Protein AF-B3VZ86-F1 (afdb_monomer)

Organism: Populus tremula (NCBI:txid113636)

Foldseek 3Di:
DDPPDDPCLLVVLVVVLVVLVVVLVVCVVVVVQDDPDSVVSVVSVVLNVVSVVCNVVVPPSNLNSLVVLLCVLCVLVVVVVVCVVVVNPPPVDPVVVVSVVVSVVSNCCSNVVSVVVSVVVCVVCVVVD

Structure (mmCIF, N/CA/C/O backbone):
data_AF-B3VZ86-F1
#
_entry.id   AF-B3VZ86-F1
#
loop_
_atom_site.group_PDB
_atom_site.id
_atom_site.type_symbol
_atom_site.label_atom_id
_atom_site.label_alt_id
_atom_site.label_comp_id
_atom_site.label_asym_id
_atom_site.label_entity_id
_atom_site.label_seq_id
_atom_site.pdbx_PDB_ins_code
_atom_site.Cartn_x
_atom_site.Cartn_y
_atom_site.Cartn_z
_atom_site.occupancy
_atom_site.B_iso_or_equiv
_atom_site.auth_seq_id
_atom_site.auth_comp_id
_atom_site.auth_asym_id
_atom_site.auth_atom_id
_atom_site.pdbx_PDB_model_num
ATOM 1 N N . LEU A 1 1 ? -3.333 -7.242 23.816 1.00 43.97 1 LEU A N 1
ATOM 2 C CA . LEU A 1 1 ? -3.860 -7.846 22.572 1.00 43.97 1 LEU A CA 1
ATOM 3 C C . LEU A 1 1 ? -5.220 -7.221 22.321 1.00 43.97 1 LEU A C 1
ATOM 5 O O . LEU A 1 1 ? -6.096 -7.339 23.166 1.00 43.97 1 LEU A O 1
ATOM 9 N N . VAL A 1 2 ? -5.325 -6.422 21.263 1.00 44.88 2 VAL A N 1
ATOM 10 C CA . VAL A 1 2 ? -6.477 -5.562 20.965 1.00 44.88 2 VAL A CA 1
ATOM 11 C C . VAL A 1 2 ? -7.672 -6.450 20.620 1.00 44.88 2 VAL A C 1
ATOM 13 O O . VAL A 1 2 ? -7.665 -7.130 19.596 1.00 44.88 2 VAL A O 1
ATOM 16 N N . GLY A 1 3 ? -8.680 -6.489 21.491 1.00 52.97 3 GLY A N 1
ATOM 17 C CA . GLY A 1 3 ? -9.902 -7.255 21.259 1.00 52.97 3 GLY A CA 1
ATOM 18 C C . GLY A 1 3 ? -10.642 -6.702 20.043 1.00 52.97 3 GLY A C 1
ATOM 19 O O . GLY A 1 3 ? -11.261 -5.646 20.127 1.00 52.97 3 GLY A O 1
ATOM 20 N N . GLY A 1 4 ? -10.538 -7.386 18.904 1.00 71.00 4 GLY A N 1
ATOM 21 C CA . GLY A 1 4 ? -11.273 -7.049 17.683 1.00 71.00 4 GLY A CA 1
ATOM 22 C C . GLY A 1 4 ? -10.430 -6.857 16.424 1.00 71.00 4 GLY A C 1
ATOM 23 O O . GLY A 1 4 ? -11.018 -6.647 15.365 1.00 71.00 4 GLY A O 1
ATOM 24 N N . THR A 1 5 ? -9.095 -6.931 16.478 1.00 77.50 5 THR A N 1
ATOM 25 C CA . THR A 1 5 ? -8.283 -6.934 15.247 1.00 77.50 5 THR A CA 1
ATOM 26 C C . THR A 1 5 ? -8.326 -8.294 14.560 1.00 77.50 5 THR A C 1
ATOM 28 O O . THR A 1 5 ? -8.238 -9.313 15.242 1.00 77.50 5 THR A O 1
ATOM 31 N N . TRP A 1 6 ? -8.427 -8.323 13.230 1.00 84.44 6 TRP A N 1
ATOM 32 C CA . TRP A 1 6 ? -8.340 -9.577 12.477 1.00 84.44 6 TRP A CA 1
ATOM 33 C C . TRP A 1 6 ? -6.991 -10.263 12.695 1.00 84.44 6 TRP A C 1
ATOM 35 O O . TRP A 1 6 ? -5.962 -9.597 12.859 1.00 84.44 6 TRP A O 1
ATOM 45 N N . GLU A 1 7 ? -6.999 -11.597 12.687 1.00 84.44 7 GLU A N 1
ATOM 46 C CA . GLU A 1 7 ? -5.773 -12.388 12.772 1.00 84.44 7 GLU A CA 1
ATOM 47 C C . GLU A 1 7 ? -4.805 -11.949 11.666 1.00 84.44 7 GLU A C 1
ATOM 49 O O . GLU A 1 7 ? -5.211 -11.694 10.533 1.00 84.44 7 GLU A O 1
ATOM 54 N N . TRP A 1 8 ? -3.528 -11.789 12.017 1.00 88.38 8 TRP A N 1
ATOM 55 C CA . TRP A 1 8 ? -2.454 -11.302 11.137 1.00 88.38 8 TRP A CA 1
ATOM 56 C C . TRP A 1 8 ? -2.525 -9.843 10.676 1.00 88.38 8 TRP A C 1
ATOM 58 O O . TRP A 1 8 ? -1.511 -9.343 10.190 1.00 88.38 8 TRP A O 1
ATOM 68 N N . ALA A 1 9 ? -3.626 -9.113 10.881 1.00 88.75 9 ALA A N 1
ATOM 69 C CA . ALA A 1 9 ? -3.742 -7.730 10.405 1.00 88.75 9 ALA A CA 1
ATOM 70 C C . ALA A 1 9 ? -2.666 -6.808 10.997 1.00 88.75 9 ALA A C 1
ATOM 72 O O . ALA A 1 9 ? -2.070 -6.010 10.279 1.00 88.75 9 ALA A O 1
ATOM 73 N N . TYR A 1 10 ? -2.364 -6.962 12.289 1.00 88.06 10 TYR A N 1
ATOM 74 C CA . TYR A 1 10 ? -1.298 -6.204 12.945 1.00 88.06 10 TYR A CA 1
ATOM 75 C C . TYR A 1 10 ? 0.080 -6.514 12.341 1.00 88.06 10 TYR A C 1
ATOM 77 O O . TYR A 1 10 ? 0.806 -5.604 11.954 1.00 88.06 10 TYR A O 1
ATOM 85 N N . ALA A 1 11 ? 0.423 -7.799 12.201 1.00 90.50 11 ALA A N 1
ATOM 86 C CA . ALA A 1 11 ? 1.710 -8.226 11.653 1.00 90.50 11 ALA A CA 1
ATOM 87 C C . ALA A 1 11 ? 1.886 -7.788 10.189 1.00 90.50 11 ALA A C 1
ATOM 89 O O . ALA A 1 11 ? 2.939 -7.270 9.818 1.00 90.50 11 ALA A O 1
ATOM 90 N N . ALA A 1 12 ? 0.839 -7.932 9.374 1.00 90.44 12 ALA A N 1
ATOM 91 C CA . ALA A 1 12 ? 0.832 -7.489 7.986 1.00 90.44 12 ALA A CA 1
ATOM 92 C C . ALA A 1 12 ? 0.976 -5.963 7.871 1.00 90.44 12 ALA A C 1
ATOM 94 O O . ALA A 1 12 ? 1.714 -5.484 7.008 1.00 90.44 12 ALA A O 1
ATOM 95 N N . LEU A 1 13 ? 0.336 -5.196 8.762 1.00 90.75 13 LEU A N 1
ATOM 96 C CA . LEU A 1 13 ? 0.475 -3.741 8.803 1.00 90.75 13 LEU A CA 1
ATOM 97 C C . LEU A 1 13 ? 1.886 -3.317 9.241 1.00 90.75 13 LEU A C 1
ATOM 99 O O . LEU A 1 13 ? 2.455 -2.426 8.618 1.00 90.75 13 LEU A O 1
ATOM 103 N N . CYS A 1 14 ? 2.487 -3.982 10.235 1.00 91.38 14 CYS A N 1
ATOM 104 C CA . CYS A 1 14 ? 3.887 -3.770 10.629 1.00 91.38 14 CYS A CA 1
ATOM 105 C C . CYS A 1 14 ? 4.854 -4.021 9.465 1.00 91.38 14 CYS A C 1
ATOM 107 O O . CYS A 1 14 ? 5.691 -3.171 9.163 1.00 91.38 14 CYS A O 1
ATOM 109 N N . PHE A 1 15 ? 4.723 -5.173 8.801 1.00 92.69 15 PHE A N 1
ATOM 110 C CA . PHE A 1 15 ? 5.562 -5.532 7.659 1.00 92.69 15 PHE A CA 1
ATOM 111 C C . PHE A 1 15 ? 5.426 -4.508 6.527 1.00 92.69 15 PHE A C 1
ATOM 113 O O . PHE A 1 15 ? 6.421 -3.996 6.014 1.00 92.69 15 PHE A O 1
ATOM 120 N N . SER A 1 16 ? 4.185 -4.149 6.193 1.00 91.12 16 SER A N 1
ATOM 121 C CA . SER A 1 16 ? 3.898 -3.171 5.144 1.00 91.12 16 SER A CA 1
ATOM 122 C C . SER A 1 16 ? 4.446 -1.794 5.499 1.00 91.12 16 SER A C 1
ATOM 124 O O . SER A 1 16 ? 5.073 -1.159 4.663 1.00 91.12 16 SER A O 1
ATOM 126 N N . CYS A 1 17 ? 4.295 -1.347 6.747 1.00 92.38 17 CYS A N 1
ATOM 127 C CA . CYS A 1 17 ? 4.853 -0.080 7.219 1.00 92.38 17 CYS A CA 1
ATOM 128 C C . CYS A 1 17 ? 6.375 -0.009 7.008 1.00 92.38 17 CYS A C 1
ATOM 130 O O . CYS A 1 17 ? 6.879 1.006 6.530 1.00 92.38 17 CYS A O 1
ATOM 132 N N . GLY A 1 18 ? 7.100 -1.094 7.304 1.00 93.06 18 GLY A N 1
ATOM 133 C CA . GLY A 1 18 ? 8.537 -1.186 7.037 1.00 93.06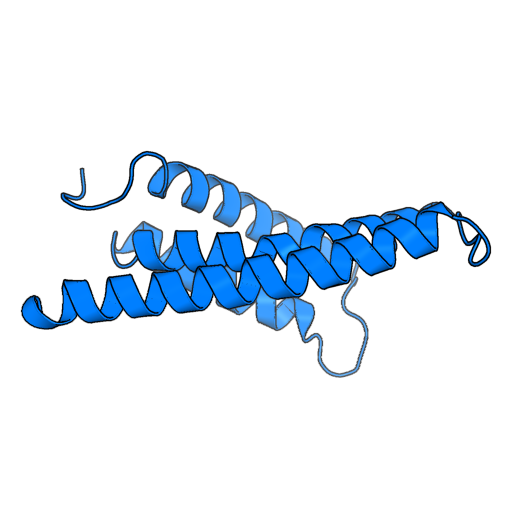 18 GLY A CA 1
ATOM 134 C C . GLY A 1 18 ? 8.870 -1.109 5.544 1.00 93.06 18 GLY A C 1
ATOM 135 O O . GLY A 1 18 ? 9.770 -0.367 5.152 1.00 93.06 18 GLY A O 1
ATOM 136 N N . TYR A 1 19 ? 8.110 -1.816 4.704 1.00 91.00 19 TYR A N 1
ATOM 137 C CA . TYR A 1 19 ? 8.269 -1.765 3.248 1.00 91.00 19 TYR A CA 1
ATOM 138 C C . TYR A 1 19 ? 8.040 -0.353 2.685 1.00 91.00 19 TYR A C 1
ATOM 140 O O . TYR A 1 19 ? 8.889 0.156 1.960 1.00 91.00 19 TYR A O 1
ATOM 148 N N . PHE A 1 20 ? 6.937 0.309 3.056 1.00 90.69 20 PHE A N 1
ATOM 149 C CA . PHE A 1 20 ? 6.628 1.671 2.603 1.00 90.69 20 PHE A CA 1
ATOM 150 C C . PHE A 1 20 ? 7.691 2.680 3.056 1.00 90.69 20 PHE A C 1
ATOM 152 O O . PHE A 1 20 ? 8.053 3.569 2.286 1.00 90.69 20 PHE A O 1
ATOM 159 N N . ALA A 1 21 ? 8.229 2.529 4.272 1.00 92.69 21 ALA A N 1
ATOM 160 C CA . ALA A 1 21 ? 9.330 3.359 4.754 1.00 92.69 21 ALA A CA 1
ATOM 161 C C . ALA A 1 21 ? 10.600 3.169 3.913 1.00 92.69 21 ALA A C 1
ATOM 163 O O . ALA A 1 21 ? 11.232 4.152 3.527 1.00 92.69 21 ALA A O 1
ATOM 164 N N . TYR A 1 22 ? 10.959 1.919 3.605 1.00 92.12 22 TYR A N 1
ATOM 165 C CA . TYR A 1 22 ? 12.116 1.613 2.767 1.00 92.12 22 TYR A CA 1
ATOM 166 C C . TYR A 1 22 ? 11.953 2.158 1.344 1.00 92.12 22 TYR A C 1
ATOM 168 O O . TYR A 1 22 ? 12.839 2.853 0.856 1.00 92.12 22 TYR A O 1
ATOM 176 N N . ASP A 1 23 ? 10.808 1.911 0.709 1.00 88.00 23 ASP A N 1
ATOM 177 C CA . ASP A 1 23 ? 10.504 2.388 -0.644 1.00 88.00 23 ASP A CA 1
ATOM 178 C C . ASP A 1 23 ? 10.529 3.926 -0.723 1.00 88.00 23 ASP A C 1
ATOM 180 O O . ASP A 1 23 ? 11.072 4.513 -1.659 1.00 88.00 23 ASP A O 1
ATOM 184 N N . GLN A 1 24 ? 10.037 4.609 0.316 1.00 88.81 24 GLN A N 1
ATOM 185 C CA . GLN A 1 24 ? 10.120 6.064 0.408 1.00 88.81 24 GLN A CA 1
ATOM 186 C C . GLN A 1 24 ? 11.559 6.574 0.570 1.00 88.81 24 GLN A C 1
ATOM 188 O O . GLN A 1 24 ? 11.919 7.576 -0.053 1.00 88.81 24 GLN A O 1
ATOM 193 N N . LEU A 1 25 ? 12.390 5.904 1.376 1.00 90.44 25 LEU A N 1
ATOM 194 C CA . LEU A 1 25 ? 13.813 6.235 1.492 1.00 90.44 25 LEU A CA 1
ATOM 195 C C . LEU A 1 25 ? 14.546 6.018 0.164 1.00 90.44 25 LEU A C 1
ATOM 197 O O . LEU A 1 25 ? 15.296 6.897 -0.260 1.00 90.44 25 LEU A O 1
ATOM 201 N N . ASP A 1 26 ? 14.293 4.903 -0.518 1.00 89.44 26 ASP A N 1
ATOM 202 C CA . ASP A 1 26 ? 14.863 4.594 -1.832 1.00 89.44 26 ASP A CA 1
ATOM 203 C C . ASP A 1 26 ? 14.505 5.680 -2.862 1.00 89.44 26 ASP A C 1
ATOM 205 O O . ASP A 1 26 ? 15.378 6.254 -3.523 1.00 89.44 26 ASP A O 1
ATOM 209 N N . MET A 1 27 ? 13.229 6.080 -2.907 1.00 86.25 27 MET A N 1
ATOM 210 C CA . MET A 1 27 ? 12.768 7.162 -3.778 1.00 86.25 27 MET A CA 1
ATOM 211 C C . MET A 1 27 ? 13.454 8.507 -3.504 1.00 86.25 27 MET A C 1
ATOM 213 O O . MET A 1 27 ? 13.704 9.263 -4.451 1.00 86.25 27 MET A O 1
ATOM 217 N N . LEU A 1 28 ? 13.764 8.811 -2.240 1.00 87.50 28 LEU A N 1
ATOM 218 C CA . LEU A 1 28 ? 14.487 10.023 -1.845 1.00 87.50 28 LEU A CA 1
ATOM 219 C C . LEU A 1 28 ? 15.965 9.963 -2.247 1.00 87.50 28 LEU A C 1
ATOM 221 O O . LEU A 1 28 ? 16.465 10.917 -2.847 1.00 87.50 28 LEU A O 1
ATOM 225 N N . PHE A 1 29 ? 16.650 8.852 -1.959 1.00 87.75 29 PHE A N 1
ATOM 226 C CA . PHE A 1 29 ? 18.074 8.682 -2.262 1.00 87.75 29 PHE A CA 1
ATOM 227 C C . PHE A 1 29 ? 18.355 8.745 -3.763 1.00 87.75 29 PHE A C 1
ATOM 229 O O . PHE A 1 29 ? 19.246 9.476 -4.198 1.00 87.75 29 PHE A O 1
ATOM 236 N N . TYR A 1 30 ? 17.560 8.035 -4.562 1.00 84.31 30 TYR A N 1
ATOM 237 C CA . TYR A 1 30 ? 17.751 7.960 -6.011 1.00 84.31 30 TYR A CA 1
ATOM 238 C C . TYR A 1 30 ? 16.976 9.027 -6.791 1.00 84.31 30 TYR A C 1
ATOM 240 O O . TYR A 1 30 ? 16.992 9.024 -8.023 1.00 84.31 30 TYR A O 1
ATOM 248 N N . ARG A 1 31 ? 16.304 9.956 -6.095 1.00 80.75 31 ARG A N 1
ATOM 249 C CA . ARG A 1 31 ? 15.493 11.033 -6.690 1.00 80.75 31 ARG A CA 1
ATOM 250 C C . ARG A 1 31 ? 14.487 10.515 -7.726 1.00 80.75 31 ARG A C 1
ATOM 252 O O . ARG A 1 31 ? 14.259 11.133 -8.763 1.00 80.75 31 ARG A O 1
ATOM 259 N N . LEU A 1 32 ? 13.856 9.378 -7.429 1.00 74.31 32 LEU A N 1
ATOM 260 C CA . LEU A 1 32 ? 12.898 8.684 -8.306 1.00 74.31 32 LEU A CA 1
ATOM 261 C C . LEU A 1 32 ? 11.512 9.356 -8.350 1.00 74.31 32 LEU A C 1
ATOM 263 O O . LEU A 1 32 ? 10.541 8.771 -8.839 1.00 74.31 32 LEU A O 1
ATOM 267 N N . TYR A 1 33 ? 11.407 10.591 -7.868 1.00 74.81 33 TYR A N 1
ATOM 268 C CA . TYR A 1 33 ? 10.203 11.399 -7.930 1.00 74.81 33 TYR A CA 1
ATOM 269 C C . TYR A 1 33 ? 10.222 12.262 -9.203 1.00 74.81 33 TYR A C 1
ATOM 271 O O . TYR A 1 33 ? 11.007 13.191 -9.359 1.00 74.81 33 TYR A O 1
ATOM 279 N N . SER A 1 34 ? 9.367 11.921 -10.166 1.00 64.12 34 SER A N 1
ATOM 280 C CA . SER A 1 34 ? 9.254 12.637 -11.441 1.00 64.12 34 SER A CA 1
ATOM 281 C C . SER A 1 34 ? 8.158 13.703 -11.368 1.00 64.12 34 SER A C 1
ATOM 283 O O . SER A 1 34 ? 7.055 13.414 -10.907 1.00 64.12 34 SER A O 1
ATOM 285 N N . GLY A 1 35 ? 8.445 14.908 -11.871 1.00 66.69 35 GLY A N 1
ATOM 286 C CA . GLY A 1 35 ? 7.475 15.998 -12.022 1.00 66.69 35 GLY A CA 1
ATOM 287 C C . GLY A 1 35 ? 7.640 17.137 -11.013 1.00 66.69 35 GLY A C 1
ATOM 288 O O . GLY A 1 35 ? 8.422 17.054 -10.072 1.00 66.69 35 GLY A O 1
ATOM 289 N N . LEU A 1 36 ? 6.888 18.221 -11.234 1.00 62.34 36 LEU A N 1
ATOM 290 C CA . LEU A 1 36 ? 6.888 19.413 -10.373 1.00 62.34 36 LEU A CA 1
ATOM 291 C C . LEU A 1 36 ? 6.320 19.118 -8.972 1.00 62.34 36 LEU A C 1
ATOM 293 O O . LEU A 1 36 ? 6.689 19.761 -7.996 1.00 62.34 36 LEU A O 1
ATOM 297 N N . ILE A 1 37 ? 5.414 18.138 -8.889 1.00 70.75 37 ILE A N 1
ATOM 298 C CA . ILE A 1 37 ? 4.769 17.687 -7.657 1.00 70.75 37 ILE A CA 1
ATOM 299 C C . ILE A 1 37 ? 5.007 16.179 -7.548 1.00 70.75 37 ILE A C 1
ATOM 301 O O . ILE A 1 37 ? 4.496 15.431 -8.388 1.00 70.75 37 ILE A O 1
ATOM 305 N N . PRO A 1 38 ? 5.754 15.704 -6.538 1.00 80.62 38 PRO A N 1
ATOM 306 C CA . PRO A 1 38 ? 6.075 14.293 -6.386 1.00 80.62 38 PRO A CA 1
ATOM 307 C C . PRO A 1 38 ? 4.880 13.542 -5.775 1.00 80.62 38 PRO A C 1
ATOM 309 O O . PRO A 1 38 ? 4.916 13.111 -4.625 1.00 80.62 38 PRO A O 1
ATOM 312 N N . SER A 1 39 ? 3.793 13.406 -6.539 1.00 82.31 39 SER A N 1
ATOM 313 C CA . SER A 1 39 ? 2.509 12.859 -6.071 1.00 82.31 39 SER A CA 1
ATOM 314 C C . SER A 1 39 ? 2.635 11.469 -5.443 1.00 82.31 39 SER A C 1
ATOM 316 O O . SER A 1 39 ? 2.014 11.206 -4.417 1.00 82.31 39 SER A O 1
ATOM 318 N N . ILE A 1 40 ? 3.487 10.606 -6.006 1.00 83.75 40 ILE A N 1
ATOM 319 C CA . ILE A 1 40 ? 3.763 9.264 -5.474 1.00 83.75 40 ILE A CA 1
ATOM 320 C C . ILE A 1 40 ? 4.487 9.309 -4.122 1.00 83.75 40 ILE A C 1
ATOM 322 O O . ILE A 1 40 ? 4.144 8.564 -3.210 1.00 83.75 40 ILE A O 1
ATOM 326 N N . LEU A 1 41 ? 5.435 10.235 -3.960 1.00 85.00 41 LEU A N 1
ATOM 327 C CA . LEU A 1 41 ? 6.199 10.392 -2.725 1.00 85.00 41 LEU A CA 1
ATOM 328 C C . LEU A 1 41 ? 5.298 10.910 -1.599 1.00 85.00 41 LEU A C 1
ATOM 330 O O . LEU A 1 41 ? 5.342 10.406 -0.481 1.00 85.00 41 LEU A O 1
ATOM 334 N N . VAL A 1 42 ? 4.441 11.886 -1.914 1.00 87.50 42 VAL A N 1
ATOM 335 C CA . VAL A 1 42 ? 3.439 12.414 -0.979 1.00 87.50 42 VAL A CA 1
ATOM 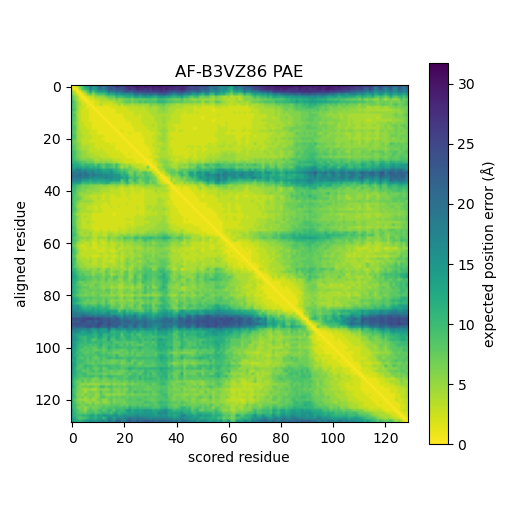336 C C . VAL A 1 42 ? 2.424 11.332 -0.606 1.00 87.50 42 VAL A C 1
ATOM 338 O O . VAL A 1 42 ? 2.078 11.201 0.564 1.00 87.50 42 VAL A O 1
ATOM 341 N N . HIS A 1 43 ? 1.983 10.521 -1.571 1.00 88.81 43 HIS A N 1
ATOM 342 C CA . HIS A 1 43 ? 1.078 9.402 -1.315 1.00 88.81 43 HIS A CA 1
ATOM 343 C C . HIS A 1 43 ? 1.678 8.388 -0.326 1.00 88.81 43 HIS A C 1
ATOM 345 O O . HIS A 1 43 ? 1.025 8.053 0.663 1.00 88.81 43 HIS A O 1
ATOM 351 N N . HIS A 1 44 ? 2.931 7.965 -0.534 1.00 89.44 44 HIS A N 1
ATOM 352 C CA . HIS A 1 44 ? 3.619 7.037 0.375 1.00 89.44 44 HIS A CA 1
ATOM 353 C C . HIS A 1 44 ? 3.819 7.653 1.766 1.00 89.44 44 HIS A C 1
ATOM 355 O O . HIS A 1 44 ? 3.609 6.972 2.768 1.00 89.44 44 HIS A O 1
ATOM 361 N N . MET A 1 45 ? 4.106 8.957 1.838 1.00 88.56 45 MET A N 1
ATOM 362 C CA . MET A 1 45 ? 4.257 9.673 3.107 1.00 88.56 45 MET A CA 1
ATOM 363 C C . MET A 1 45 ? 2.959 9.675 3.921 1.00 88.56 45 MET A C 1
ATOM 365 O O . MET A 1 45 ? 2.980 9.360 5.111 1.00 88.56 45 MET A O 1
ATOM 369 N N . ILE A 1 46 ? 1.823 9.962 3.279 1.00 90.44 46 ILE A N 1
ATOM 370 C CA . ILE A 1 46 ? 0.510 9.944 3.939 1.00 90.44 46 ILE A CA 1
ATOM 371 C C . ILE A 1 46 ? 0.190 8.534 4.453 1.00 90.44 46 ILE A C 1
ATOM 373 O O . ILE A 1 46 ? -0.189 8.387 5.617 1.00 90.44 46 ILE A O 1
ATOM 377 N N . LEU A 1 47 ? 0.386 7.498 3.627 1.00 89.19 47 LEU A N 1
ATOM 378 C CA . LEU A 1 47 ? 0.168 6.107 4.041 1.00 89.19 47 LEU A CA 1
ATOM 379 C C . LEU A 1 47 ? 1.052 5.725 5.231 1.00 89.19 47 LEU A C 1
ATOM 381 O O . LEU A 1 47 ? 0.558 5.149 6.201 1.00 89.19 47 LEU A O 1
ATOM 385 N N . LEU A 1 48 ? 2.331 6.101 5.198 1.00 90.94 48 LEU 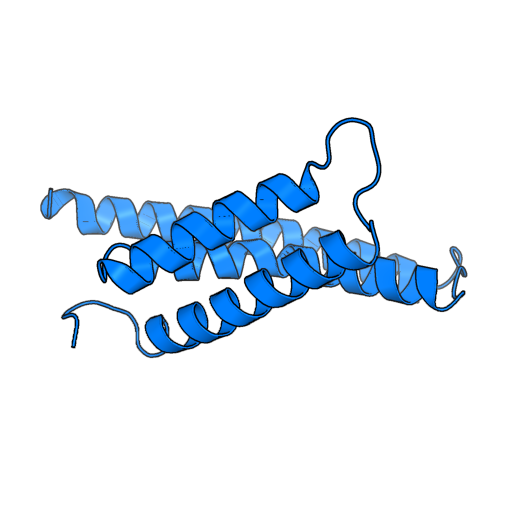A N 1
ATOM 386 C CA . LEU A 1 48 ? 3.282 5.805 6.263 1.00 90.94 48 LEU A CA 1
ATOM 387 C C . LEU A 1 48 ? 2.889 6.477 7.586 1.00 90.94 48 LEU A C 1
ATOM 389 O O . LEU A 1 48 ? 2.934 5.833 8.638 1.00 90.94 48 LEU A O 1
ATOM 393 N N . VAL A 1 49 ? 2.447 7.739 7.547 1.00 91.38 49 VAL A N 1
ATOM 394 C CA . VAL A 1 49 ? 1.931 8.451 8.728 1.00 91.38 49 VAL A CA 1
ATOM 395 C C . VAL A 1 49 ? 0.684 7.757 9.275 1.00 91.38 49 VAL A C 1
ATOM 397 O O . VAL A 1 49 ? 0.617 7.482 10.475 1.00 91.38 49 VAL A O 1
ATOM 400 N N . CYS A 1 50 ? -0.281 7.413 8.418 1.00 90.56 50 CYS A N 1
ATOM 401 C CA . CYS A 1 50 ? -1.496 6.711 8.832 1.00 90.56 50 CYS A CA 1
ATOM 402 C C . CYS A 1 50 ? -1.192 5.341 9.460 1.00 90.56 50 CYS A C 1
ATOM 404 O O . CYS A 1 50 ? -1.742 5.018 10.514 1.00 90.56 50 CYS A O 1
ATOM 406 N N . PHE A 1 51 ? -0.301 4.554 8.852 1.00 90.75 51 PHE A N 1
ATOM 407 C CA . PHE A 1 51 ? 0.073 3.226 9.348 1.00 90.75 51 PHE A CA 1
ATOM 408 C C . PHE A 1 51 ? 0.804 3.320 10.685 1.00 90.75 51 PHE A C 1
ATOM 410 O O . PHE A 1 51 ? 0.445 2.621 11.631 1.00 90.75 51 PHE A O 1
ATOM 417 N N . THR A 1 52 ? 1.769 4.234 10.797 1.00 89.19 52 THR A N 1
ATOM 418 C CA . THR A 1 52 ? 2.540 4.428 12.031 1.00 89.19 52 THR A CA 1
ATOM 419 C C . THR A 1 52 ? 1.644 4.899 13.175 1.00 89.19 52 THR A C 1
ATOM 421 O O . THR A 1 52 ? 1.734 4.367 14.279 1.00 89.19 52 THR A O 1
ATOM 424 N N . LEU A 1 53 ? 0.729 5.844 12.924 1.00 89.31 53 LEU A N 1
ATOM 425 C CA . LEU A 1 53 ? -0.219 6.320 13.938 1.00 89.31 53 LEU A CA 1
ATOM 426 C C . LEU A 1 53 ? -1.174 5.218 14.403 1.00 89.31 53 LEU A C 1
ATOM 428 O O . LEU A 1 53 ? -1.447 5.112 15.599 1.00 89.31 53 LEU A O 1
ATOM 432 N N . ALA A 1 54 ? -1.664 4.387 13.487 1.00 88.56 54 ALA A N 1
ATOM 433 C CA . ALA A 1 54 ? -2.544 3.278 13.827 1.00 88.56 54 ALA A CA 1
ATOM 434 C C . ALA A 1 54 ? -1.839 2.165 14.600 1.00 88.56 54 ALA A C 1
ATOM 436 O O . ALA A 1 54 ? -2.419 1.633 15.545 1.00 88.56 54 ALA A O 1
ATOM 437 N N . LEU A 1 55 ? -0.587 1.852 14.255 1.00 88.00 55 LEU A N 1
ATOM 438 C CA . LEU A 1 55 ? 0.245 0.923 15.021 1.00 88.00 55 LEU A CA 1
ATOM 439 C C . LEU A 1 55 ? 0.575 1.490 16.409 1.00 88.00 55 LEU A C 1
ATOM 441 O O . LEU A 1 55 ? 0.458 0.781 17.405 1.00 88.00 55 LEU A O 1
ATOM 445 N N . TYR A 1 56 ? 0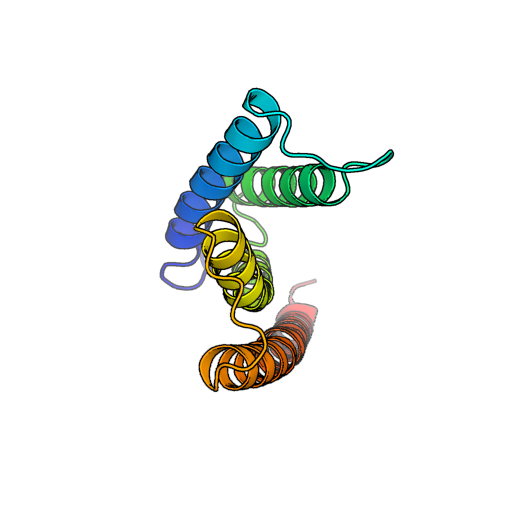.904 2.783 16.496 1.00 88.00 56 TYR A N 1
ATOM 446 C CA . TYR A 1 56 ? 1.210 3.458 17.759 1.00 88.00 56 TYR A CA 1
ATOM 447 C C . TYR A 1 56 ? -0.004 3.511 18.697 1.00 88.00 56 TYR A C 1
ATOM 449 O O . TYR A 1 56 ? 0.095 3.182 19.879 1.00 88.00 56 TYR A O 1
ATOM 457 N N . ARG A 1 57 ? -1.174 3.897 18.177 1.00 85.31 57 ARG A N 1
ATOM 458 C CA . ARG A 1 57 ? -2.412 4.024 18.964 1.00 85.31 57 ARG A CA 1
ATOM 459 C C . ARG A 1 57 ? -3.200 2.721 19.073 1.00 85.31 57 ARG A C 1
ATOM 461 O O . ARG A 1 57 ? -4.125 2.665 19.875 1.00 85.31 57 ARG A O 1
ATOM 468 N N . ASN A 1 58 ? -2.839 1.692 18.306 1.00 82.62 58 ASN A N 1
ATOM 469 C CA . ASN A 1 58 ? -3.565 0.426 18.200 1.00 82.62 58 ASN A CA 1
ATOM 470 C C . ASN A 1 58 ? -5.049 0.598 17.811 1.00 82.62 58 ASN A C 1
ATOM 472 O O . ASN A 1 58 ? -5.921 -0.133 18.278 1.00 82.62 58 ASN A O 1
ATOM 476 N N . VAL A 1 59 ? -5.344 1.571 16.942 1.00 82.38 59 VAL A N 1
ATOM 477 C CA . VAL A 1 59 ? -6.706 1.882 16.461 1.00 82.38 59 VAL A CA 1
ATOM 478 C C . VAL A 1 59 ? -6.759 1.693 14.946 1.00 82.38 59 VAL A C 1
ATOM 480 O O . VAL A 1 59 ? -5.732 1.737 14.284 1.00 82.38 59 VAL A O 1
ATOM 483 N N . THR A 1 60 ? -7.953 1.438 14.404 1.00 83.69 60 THR A N 1
ATOM 484 C CA . THR A 1 60 ? -8.257 1.367 12.957 1.00 83.69 60 THR A CA 1
ATOM 485 C C . THR A 1 60 ? -7.458 0.359 12.113 1.00 83.69 60 THR A C 1
ATOM 487 O O . THR A 1 60 ? -7.622 0.339 10.895 1.00 83.69 60 THR A O 1
ATOM 490 N N . ILE A 1 61 ? -6.701 -0.559 12.728 1.00 85.75 61 ILE A N 1
ATOM 491 C CA . ILE A 1 61 ? -5.890 -1.583 12.035 1.00 85.75 61 ILE A CA 1
ATOM 492 C C . ILE A 1 61 ? -6.712 -2.385 11.006 1.00 85.75 61 ILE A C 1
ATOM 494 O O . ILE A 1 61 ? -6.260 -2.576 9.880 1.00 85.75 61 ILE A O 1
ATOM 498 N N . ASN A 1 62 ? -7.950 -2.781 11.334 1.00 86.06 62 ASN A N 1
ATOM 499 C CA .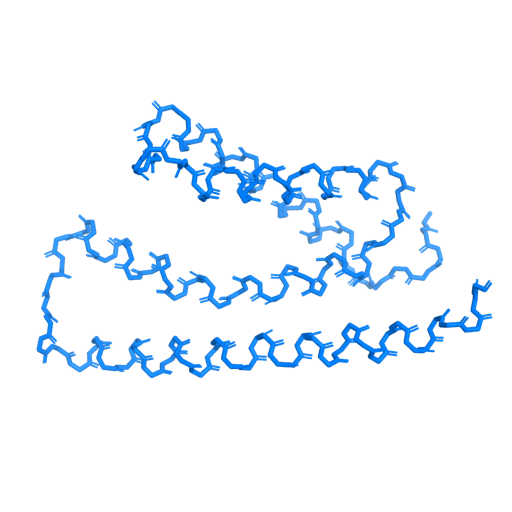 ASN A 1 62 ? -8.821 -3.521 10.403 1.00 86.06 62 ASN A CA 1
ATOM 500 C C . ASN A 1 62 ? -9.247 -2.701 9.176 1.00 86.06 62 ASN A C 1
ATOM 502 O O . ASN A 1 62 ? -9.472 -3.258 8.109 1.00 86.06 62 ASN A O 1
ATOM 506 N N . TYR A 1 63 ? -9.383 -1.382 9.309 1.00 84.88 63 TYR A N 1
ATOM 507 C CA . TYR A 1 63 ? -9.674 -0.534 8.154 1.00 84.88 63 TYR A CA 1
ATOM 508 C C . TYR A 1 63 ? -8.417 -0.332 7.310 1.00 84.88 63 TYR A C 1
ATOM 510 O O . TYR A 1 63 ? -8.487 -0.357 6.085 1.00 84.88 63 TYR A O 1
ATOM 518 N N . LEU A 1 64 ? -7.256 -0.199 7.953 1.00 86.00 64 LEU A N 1
ATOM 519 C CA . LEU A 1 64 ? -5.998 0.016 7.246 1.00 86.00 64 LEU A CA 1
ATOM 520 C C . LEU A 1 64 ? -5.529 -1.217 6.479 1.00 86.00 64 LEU A C 1
ATOM 522 O O . LEU A 1 64 ? -5.029 -1.075 5.364 1.00 86.00 64 LEU A O 1
ATOM 526 N N . ILE A 1 65 ? -5.761 -2.424 7.002 1.00 87.69 65 ILE A N 1
ATOM 527 C CA . ILE A 1 65 ? -5.469 -3.643 6.242 1.00 87.69 65 ILE A CA 1
ATOM 528 C C . ILE A 1 65 ? -6.360 -3.760 4.999 1.00 87.69 65 ILE A C 1
ATOM 530 O O . ILE A 1 65 ? -5.883 -4.168 3.945 1.00 87.69 65 ILE A O 1
A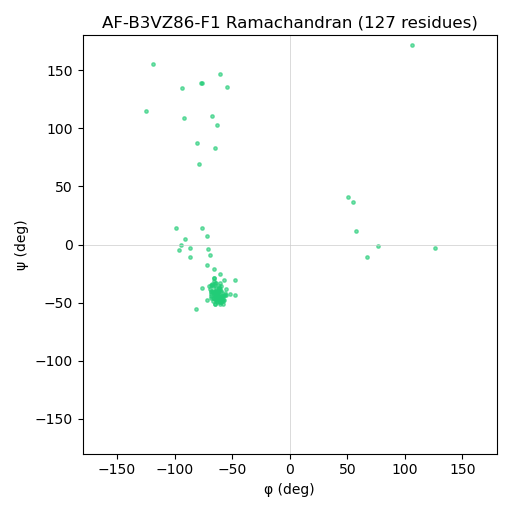TOM 534 N N . LEU A 1 66 ? -7.620 -3.315 5.070 1.00 84.94 66 LEU A N 1
ATOM 535 C CA . LEU A 1 66 ? -8.476 -3.221 3.887 1.00 84.94 66 LEU A CA 1
ATOM 536 C C . LEU A 1 66 ? -7.906 -2.205 2.893 1.00 84.94 66 LEU A C 1
ATOM 538 O O . LEU A 1 66 ? -7.743 -2.531 1.723 1.00 84.94 66 LEU A O 1
ATOM 542 N N . THR A 1 67 ? -7.503 -1.011 3.340 1.00 83.38 67 THR A N 1
ATOM 543 C CA . THR A 1 67 ? -6.869 -0.037 2.431 1.00 83.38 67 THR A CA 1
ATOM 544 C C . THR A 1 67 ? -5.576 -0.564 1.802 1.00 83.38 67 THR A C 1
ATOM 546 O O . THR A 1 67 ? -5.324 -0.288 0.635 1.00 83.38 67 THR A O 1
ATOM 549 N N . LEU A 1 68 ? -4.808 -1.397 2.513 1.00 84.69 68 LEU A N 1
ATOM 550 C CA . LEU A 1 68 ? -3.626 -2.064 1.967 1.00 84.69 68 LEU A CA 1
ATOM 551 C C . LEU A 1 68 ? -3.991 -3.061 0.853 1.00 84.69 68 LEU A C 1
ATOM 553 O O . LEU A 1 68 ? -3.318 -3.109 -0.173 1.00 84.69 68 LEU A O 1
ATOM 557 N N . VAL A 1 69 ? -5.078 -3.823 1.016 1.00 83.75 69 VAL A N 1
ATOM 558 C CA . VAL A 1 69 ? -5.596 -4.720 -0.034 1.00 83.75 69 VAL A CA 1
ATOM 559 C C . VAL A 1 69 ? -6.003 -3.930 -1.279 1.00 83.75 69 VAL A C 1
ATOM 561 O O . VAL A 1 69 ? -5.763 -4.391 -2.396 1.00 83.75 69 VAL A O 1
ATOM 564 N N . CYS A 1 70 ? -6.545 -2.718 -1.105 1.00 80.19 70 CYS A N 1
ATOM 565 C CA . CYS A 1 70 ? -6.838 -1.824 -2.224 1.00 80.19 70 CYS A CA 1
ATOM 566 C C . CYS A 1 70 ? -5.584 -1.583 -3.065 1.00 80.19 70 CYS A C 1
ATOM 568 O O . CYS A 1 70 ? -5.657 -1.685 -4.285 1.00 80.19 70 CYS A O 1
ATOM 570 N N . GLU A 1 71 ? -4.426 -1.354 -2.438 1.00 80.69 71 GLU A N 1
ATOM 571 C CA . GLU A 1 71 ? -3.156 -1.064 -3.114 1.00 80.69 71 GLU A CA 1
ATOM 572 C C . GLU A 1 71 ? -2.554 -2.252 -3.887 1.00 80.69 71 GLU A C 1
ATOM 574 O O . GLU A 1 71 ? -1.655 -2.044 -4.702 1.00 80.69 71 GLU A O 1
ATOM 579 N N . LEU A 1 72 ? -3.085 -3.478 -3.763 1.00 77.81 72 LEU A N 1
ATOM 580 C CA . LEU A 1 72 ? -2.619 -4.633 -4.555 1.00 77.81 72 LEU A CA 1
ATOM 581 C C . LEU A 1 72 ? -2.776 -4.429 -6.070 1.00 77.81 72 LEU A C 1
ATOM 583 O O . LEU A 1 72 ? -2.007 -4.995 -6.849 1.00 77.81 72 LEU A O 1
ATOM 587 N N . HIS A 1 73 ? -3.712 -3.579 -6.510 1.00 78.50 73 HIS A N 1
ATOM 588 C CA . HIS A 1 73 ? -3.827 -3.200 -7.925 1.00 78.50 73 HIS A CA 1
ATOM 589 C C . HIS A 1 73 ? -2.528 -2.583 -8.474 1.00 78.50 73 HIS A C 1
ATOM 591 O O . HIS A 1 73 ? -2.204 -2.744 -9.652 1.00 78.50 73 HIS A O 1
ATOM 597 N N . SER A 1 74 ? -1.757 -1.905 -7.622 1.00 78.50 74 SER A N 1
ATOM 598 C CA . SER A 1 74 ? -0.521 -1.235 -8.012 1.00 78.50 74 SER A CA 1
ATOM 599 C C . SER A 1 74 ? 0.624 -2.212 -8.316 1.00 78.50 74 SER A C 1
ATOM 601 O O . SER A 1 74 ? 1.560 -1.826 -9.021 1.00 78.50 74 SER A O 1
ATOM 603 N N . ILE A 1 75 ? 0.551 -3.484 -7.888 1.00 81.44 75 ILE A N 1
ATOM 604 C CA . ILE A 1 75 ? 1.577 -4.508 -8.173 1.00 81.44 75 ILE A CA 1
ATOM 605 C C . ILE A 1 75 ? 1.770 -4.667 -9.683 1.00 81.44 75 ILE A C 1
ATOM 607 O O . ILE A 1 75 ? 2.899 -4.683 -10.174 1.00 81.44 75 ILE A O 1
ATOM 611 N N . PHE A 1 76 ? 0.681 -4.704 -10.453 1.00 81.00 76 PHE A N 1
ATOM 612 C CA . PHE A 1 76 ? 0.748 -4.822 -11.912 1.00 81.00 76 PHE A CA 1
ATOM 613 C C . PHE A 1 76 ? 1.395 -3.592 -12.562 1.00 81.00 76 PHE A C 1
ATOM 615 O O . PHE A 1 76 ? 2.132 -3.716 -13.547 1.00 81.00 76 PHE A O 1
ATOM 622 N N . LEU A 1 77 ? 1.196 -2.407 -11.977 1.00 77.69 77 LEU A N 1
ATOM 623 C CA . LEU A 1 77 ? 1.868 -1.181 -12.406 1.00 77.69 77 LEU A CA 1
ATOM 624 C C . LEU A 1 77 ? 3.373 -1.232 -12.107 1.00 77.69 77 LEU A C 1
ATOM 626 O O . LEU A 1 77 ? 4.174 -0.838 -12.960 1.00 77.69 77 LEU A O 1
ATOM 630 N N . HIS A 1 78 ? 3.766 -1.769 -10.950 1.00 81.62 78 HIS A N 1
ATOM 631 C CA . HIS A 1 78 ? 5.169 -1.944 -10.569 1.00 81.62 78 HIS A CA 1
ATOM 632 C C . HIS A 1 78 ? 5.869 -2.965 -11.464 1.00 81.62 78 HIS A C 1
ATOM 634 O O . HIS A 1 78 ? 6.922 -2.658 -12.021 1.00 81.62 78 HIS A O 1
ATOM 640 N N . VAL A 1 79 ? 5.251 -4.121 -11.717 1.00 81.25 79 VAL A N 1
ATOM 641 C CA . VAL A 1 79 ? 5.765 -5.130 -12.660 1.00 81.25 79 VAL A CA 1
ATOM 642 C C . VAL A 1 79 ? 5.964 -4.518 -14.049 1.00 81.25 79 VAL A C 1
ATOM 644 O O . VAL A 1 79 ? 7.006 -4.713 -14.682 1.00 81.25 79 VAL A O 1
ATOM 647 N N . ARG A 1 80 ? 5.015 -3.692 -14.507 1.00 81.44 80 ARG A N 1
ATOM 648 C CA . ARG A 1 80 ? 5.149 -2.955 -15.769 1.00 81.44 80 ARG A CA 1
ATOM 649 C C . ARG A 1 80 ? 6.315 -1.972 -15.763 1.00 81.44 80 ARG A C 1
ATOM 651 O O . ARG A 1 80 ? 7.009 -1.851 -16.779 1.00 81.44 80 ARG A O 1
ATOM 658 N N . LYS A 1 81 ? 6.536 -1.263 -14.657 1.00 79.38 81 LYS A N 1
ATOM 659 C CA . LYS A 1 81 ? 7.657 -0.330 -14.502 1.00 79.38 81 LYS A CA 1
ATOM 660 C C . LYS A 1 81 ? 8.992 -1.077 -14.498 1.00 79.38 81 LYS A C 1
ATOM 662 O O . LYS A 1 81 ? 9.855 -0.735 -15.301 1.00 79.38 81 LYS A O 1
ATOM 667 N N . VAL A 1 82 ? 9.121 -2.145 -13.710 1.00 81.88 82 VAL A N 1
ATOM 668 C CA . VAL A 1 82 ? 10.313 -3.012 -13.651 1.00 81.88 82 VAL A CA 1
ATOM 669 C C . VAL A 1 82 ? 10.644 -3.591 -15.019 1.00 81.88 82 VAL A C 1
ATOM 671 O O . VAL A 1 82 ? 11.771 -3.454 -15.487 1.00 81.88 82 VAL A O 1
ATOM 674 N N . ARG A 1 83 ? 9.659 -4.139 -15.735 1.00 80.88 83 ARG A N 1
ATOM 675 C CA . ARG A 1 83 ? 9.881 -4.666 -17.087 1.00 80.88 83 ARG A CA 1
ATOM 676 C C . ARG A 1 83 ? 10.385 -3.595 -18.059 1.00 80.88 83 ARG A C 1
ATOM 678 O O . ARG A 1 83 ? 11.256 -3.865 -18.884 1.00 80.88 83 ARG A O 1
ATOM 685 N N . ARG A 1 84 ? 9.845 -2.374 -17.971 1.00 78.19 84 ARG A N 1
ATOM 686 C CA . ARG A 1 84 ? 10.308 -1.240 -18.784 1.00 78.19 84 ARG A CA 1
AT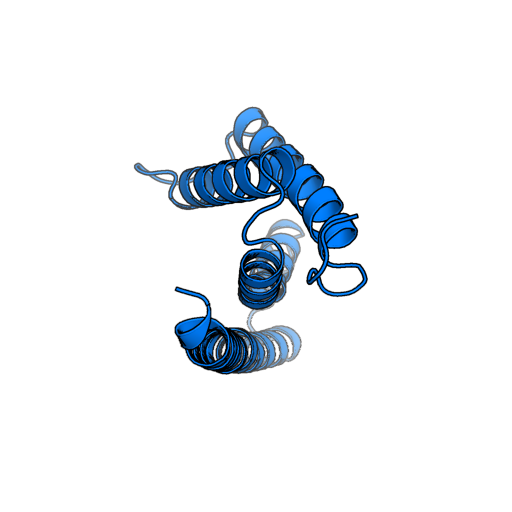OM 687 C C . ARG A 1 84 ? 11.732 -0.812 -18.427 1.00 78.19 84 ARG A C 1
ATOM 689 O O . ARG A 1 84 ? 12.461 -0.427 -19.339 1.00 78.19 84 ARG A O 1
ATOM 696 N N . MET A 1 85 ? 12.113 -0.890 -17.150 1.00 78.25 85 MET A N 1
ATOM 697 C CA . MET A 1 85 ? 13.487 -0.647 -16.689 1.00 78.25 85 MET A CA 1
ATOM 698 C C . MET A 1 85 ? 14.445 -1.748 -17.164 1.00 78.25 85 MET A C 1
ATOM 700 O O . MET A 1 85 ? 15.554 -1.439 -17.578 1.00 78.25 85 MET A O 1
ATOM 704 N N . ALA A 1 86 ? 13.987 -3.000 -17.241 1.00 82.31 86 ALA A N 1
ATOM 705 C CA . ALA A 1 86 ? 14.741 -4.134 -17.785 1.00 82.31 86 ALA A CA 1
ATOM 706 C C . ALA A 1 86 ? 14.917 -4.107 -19.322 1.00 82.31 86 ALA A C 1
ATOM 708 O O . ALA A 1 86 ? 15.359 -5.086 -19.915 1.00 82.31 86 ALA A O 1
ATOM 709 N N . GLY A 1 87 ? 14.529 -3.021 -20.003 1.00 77.38 87 GLY A N 1
ATOM 710 C CA . GLY A 1 87 ? 14.688 -2.869 -21.455 1.00 77.38 87 GLY A CA 1
ATOM 711 C C . GLY A 1 87 ? 13.681 -3.654 -22.308 1.00 77.38 87 GLY A C 1
ATOM 712 O O . GLY A 1 87 ? 13.674 -3.518 -23.532 1.00 77.38 87 GLY A O 1
ATOM 713 N N . ILE A 1 88 ? 12.767 -4.416 -21.698 1.00 74.31 88 ILE A N 1
ATOM 714 C CA . ILE A 1 88 ? 11.772 -5.226 -22.413 1.00 74.31 88 ILE A CA 1
ATOM 715 C C . ILE A 1 88 ? 10.609 -4.322 -22.852 1.00 74.31 88 ILE A C 1
ATOM 717 O O . ILE A 1 88 ? 9.599 -4.149 -22.161 1.00 74.31 88 ILE A O 1
ATOM 721 N N . ARG A 1 89 ? 10.754 -3.712 -24.034 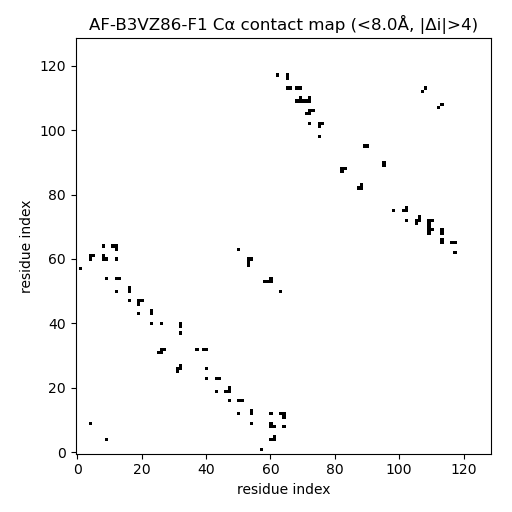1.00 67.19 89 ARG A N 1
ATOM 722 C CA . ARG A 1 89 ? 9.781 -2.769 -24.621 1.00 67.19 89 ARG A CA 1
ATOM 723 C C . ARG A 1 89 ? 8.846 -3.383 -25.669 1.00 67.19 89 ARG A C 1
ATOM 725 O O . ARG A 1 89 ? 8.171 -2.634 -26.370 1.00 67.19 89 ARG A O 1
ATOM 732 N N . ASN A 1 90 ? 8.758 -4.712 -25.766 1.00 66.69 90 ASN A N 1
ATOM 733 C CA . ASN A 1 90 ? 7.948 -5.400 -26.781 1.00 66.69 90 ASN A CA 1
ATOM 734 C C . ASN A 1 90 ? 6.435 -5.150 -26.618 1.00 66.69 90 ASN A C 1
ATOM 736 O O . ASN A 1 90 ? 5.701 -5.967 -26.067 1.00 66.69 90 ASN A O 1
ATOM 740 N N . ALA A 1 91 ? 5.961 -4.022 -27.153 1.00 59.56 91 ALA A N 1
ATOM 74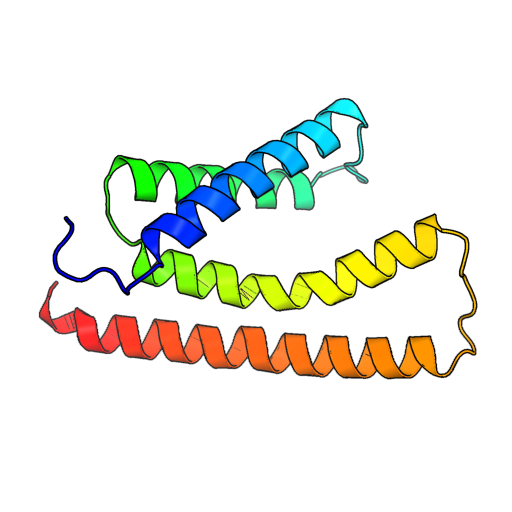1 C CA . ALA A 1 91 ? 4.571 -3.571 -27.115 1.00 59.56 91 ALA A CA 1
ATOM 742 C C . ALA A 1 91 ? 3.607 -4.472 -27.909 1.00 59.56 91 ALA A C 1
ATOM 744 O O . ALA A 1 91 ? 2.412 -4.469 -27.633 1.00 59.56 91 ALA A O 1
ATOM 745 N N . LYS A 1 92 ? 4.124 -5.259 -28.865 1.00 58.16 92 LYS A N 1
ATOM 746 C CA . LYS A 1 92 ? 3.349 -6.219 -29.673 1.00 58.16 92 LYS A CA 1
ATOM 747 C C . LYS A 1 92 ? 3.202 -7.605 -29.030 1.00 58.16 92 LYS A C 1
ATOM 749 O O . LYS A 1 92 ? 2.558 -8.471 -29.610 1.00 58.16 92 LYS A O 1
ATOM 754 N N . SER A 1 93 ? 3.807 -7.842 -27.865 1.00 69.06 93 SER A N 1
ATOM 755 C CA . SER A 1 93 ? 3.769 -9.154 -27.218 1.00 69.06 93 SER A CA 1
ATOM 756 C C . SER A 1 93 ? 2.418 -9.413 -26.547 1.00 69.06 93 SER A C 1
ATOM 758 O O . SER A 1 93 ? 1.887 -8.541 -25.855 1.00 69.06 93 SER A O 1
ATOM 760 N N . THR A 1 94 ? 1.909 -10.641 -26.672 1.00 76.12 94 THR A N 1
ATOM 761 C CA . THR A 1 94 ? 0.752 -11.173 -25.927 1.00 76.12 94 THR A CA 1
ATOM 762 C C . THR A 1 94 ? 0.851 -10.884 -24.425 1.00 76.12 94 THR A C 1
ATOM 764 O O . THR A 1 94 ? -0.161 -10.624 -23.780 1.00 76.12 94 THR A O 1
ATOM 767 N N . ILE A 1 95 ? 2.075 -10.818 -23.890 1.00 75.75 95 ILE A N 1
ATOM 768 C CA . ILE A 1 95 ? 2.375 -10.474 -22.493 1.00 75.75 95 ILE A CA 1
ATOM 769 C C . ILE A 1 95 ? 1.815 -9.095 -22.118 1.00 75.75 95 ILE A C 1
ATOM 771 O O . ILE A 1 95 ? 1.172 -8.956 -21.085 1.00 75.75 95 ILE A O 1
ATOM 775 N N . VAL A 1 96 ? 1.978 -8.077 -22.971 1.00 77.19 96 VAL A N 1
ATOM 776 C CA . VAL A 1 96 ? 1.482 -6.718 -22.682 1.00 77.19 96 VAL A CA 1
ATOM 777 C C . VAL A 1 96 ? -0.046 -6.678 -22.675 1.00 77.19 96 VAL A C 1
ATOM 779 O O . VAL A 1 96 ? -0.637 -5.963 -21.868 1.00 77.19 96 VAL A O 1
ATOM 782 N N . ARG A 1 97 ? -0.696 -7.467 -23.541 1.00 80.94 97 ARG A N 1
ATOM 783 C CA . ARG A 1 97 ? -2.160 -7.574 -23.577 1.00 80.94 97 ARG A CA 1
ATOM 784 C C . ARG A 1 97 ? -2.694 -8.277 -22.328 1.00 80.94 97 ARG A C 1
ATOM 786 O O . ARG A 1 97 ? -3.649 -7.783 -21.736 1.00 80.94 97 ARG A O 1
ATOM 793 N N . ILE A 1 98 ? -2.061 -9.376 -21.912 1.00 82.88 98 ILE A N 1
ATOM 794 C CA . ILE A 1 98 ? -2.413 -10.101 -20.682 1.00 82.88 98 ILE A CA 1
ATOM 795 C C . ILE A 1 98 ? -2.257 -9.188 -19.468 1.00 82.88 98 ILE A C 1
ATOM 797 O O . ILE A 1 98 ? -3.189 -9.058 -18.686 1.00 82.88 98 ILE A O 1
ATOM 801 N N . GLU A 1 99 ? -1.127 -8.500 -19.333 1.00 82.50 99 GLU A N 1
ATOM 802 C CA . GLU A 1 99 ? -0.907 -7.574 -18.220 1.00 82.50 99 GLU A CA 1
ATOM 803 C C . GLU A 1 99 ? -1.901 -6.423 -18.195 1.00 82.50 99 GLU A C 1
ATOM 805 O O . GLU A 1 99 ? -2.321 -6.006 -17.123 1.00 82.50 99 GLU A O 1
ATOM 810 N N . TRP A 1 100 ? -2.281 -5.898 -19.360 1.00 83.06 100 TRP A N 1
ATOM 811 C CA . TRP A 1 100 ? -3.276 -4.838 -19.435 1.00 83.06 100 TRP A CA 1
ATOM 812 C C . TRP A 1 100 ? -4.646 -5.325 -18.954 1.00 83.06 100 TRP A C 1
ATOM 814 O O . TRP A 1 100 ? -5.286 -4.640 -18.158 1.00 83.06 100 TRP A O 1
ATOM 824 N N . VAL A 1 101 ? -5.064 -6.523 -19.379 1.00 86.00 101 VAL A N 1
ATOM 825 C CA . VAL A 1 101 ? -6.315 -7.150 -18.924 1.00 86.00 101 VAL A CA 1
ATOM 826 C C . VAL A 1 101 ? -6.255 -7.454 -17.428 1.00 86.00 101 VAL A C 1
ATOM 828 O O . VAL A 1 101 ? -7.173 -7.084 -16.702 1.00 86.00 101 VAL A O 1
ATOM 831 N N . LEU A 1 102 ? -5.167 -8.062 -16.951 1.00 83.75 102 LEU A N 1
ATOM 832 C CA . LEU A 1 102 ? -4.973 -8.356 -15.532 1.00 83.75 102 LEU A CA 1
ATOM 833 C C . LEU A 1 102 ? -4.985 -7.082 -14.693 1.00 83.75 102 LEU A C 1
ATOM 835 O O . LEU A 1 102 ? -5.665 -7.057 -13.680 1.00 83.75 102 LEU A O 1
ATOM 839 N N . ASN A 1 103 ? -4.305 -6.019 -15.126 1.00 84.69 103 ASN A N 1
ATOM 840 C CA . ASN A 1 103 ? -4.295 -4.733 -14.433 1.00 84.69 103 ASN A CA 1
ATOM 841 C C . ASN A 1 103 ? -5.697 -4.117 -14.344 1.00 84.69 103 ASN A C 1
ATOM 843 O O . ASN A 1 103 ? -6.052 -3.562 -13.313 1.00 84.69 103 ASN A O 1
ATOM 847 N N . TRP A 1 104 ? -6.503 -4.208 -15.404 1.00 83.19 104 TRP A N 1
ATOM 848 C CA . TRP A 1 104 ? -7.886 -3.722 -15.376 1.00 83.19 104 TRP A CA 1
ATOM 849 C C . TRP A 1 104 ? -8.778 -4.548 -14.459 1.00 83.19 104 TRP A C 1
ATOM 851 O O . TRP A 1 104 ? -9.521 -3.984 -13.658 1.00 83.19 104 TRP A O 1
ATOM 861 N N . LEU A 1 105 ? -8.683 -5.874 -14.551 1.00 84.88 105 LEU A N 1
ATOM 862 C CA . LEU A 1 105 ? -9.441 -6.773 -13.689 1.00 84.88 105 LEU A CA 1
ATOM 863 C C . LEU A 1 105 ? -9.078 -6.532 -12.226 1.00 84.88 105 LEU A C 1
ATOM 865 O O . LEU A 1 105 ? -9.959 -6.292 -11.405 1.00 84.88 105 LEU A O 1
ATOM 869 N N . THR A 1 106 ? -7.791 -6.526 -11.895 1.00 81.69 106 THR A N 1
ATOM 870 C CA . THR A 1 106 ? -7.342 -6.330 -10.516 1.00 81.69 106 THR A CA 1
ATOM 871 C C . THR A 1 106 ? -7.629 -4.931 -10.009 1.00 81.69 106 THR A C 1
ATOM 873 O O . THR A 1 106 ? -8.000 -4.800 -8.851 1.00 81.69 106 THR A O 1
ATOM 876 N N . PHE A 1 107 ? -7.567 -3.900 -10.851 1.00 81.81 107 PHE A N 1
ATOM 877 C CA . PHE A 1 107 ? -8.008 -2.560 -10.474 1.00 81.81 107 PHE A CA 1
ATOM 878 C C . PHE A 1 107 ? -9.485 -2.536 -10.069 1.00 81.81 107 PHE A C 1
ATOM 880 O O . PHE A 1 107 ? -9.814 -2.028 -8.999 1.00 81.81 107 PHE A O 1
ATOM 887 N N . ILE A 1 108 ? -10.369 -3.112 -10.890 1.00 82.31 108 ILE A N 1
ATOM 888 C CA . ILE A 1 108 ? -11.808 -3.128 -10.604 1.00 82.31 108 ILE A CA 1
ATOM 889 C C . ILE A 1 108 ? -12.082 -3.960 -9.351 1.00 82.31 108 ILE A C 1
ATOM 891 O O . ILE A 1 108 ? -12.712 -3.470 -8.418 1.00 82.31 108 ILE A O 1
ATOM 895 N N . PHE A 1 109 ? -11.571 -5.190 -9.285 1.00 81.62 109 PHE A N 1
ATOM 896 C CA . PHE A 1 109 ? -11.824 -6.070 -8.147 1.00 81.62 109 PHE A CA 1
ATOM 897 C C . PHE A 1 109 ? -11.213 -5.532 -6.853 1.00 81.62 109 PHE A C 1
ATOM 899 O O . PHE A 1 109 ? -11.932 -5.404 -5.866 1.00 81.62 109 PHE A O 1
ATOM 906 N N . ALA A 1 110 ? -9.927 -5.167 -6.844 1.00 79.56 110 ALA A N 1
ATOM 907 C CA . ALA A 1 110 ? -9.257 -4.707 -5.629 1.00 79.56 110 ALA A CA 1
ATOM 908 C C . ALA A 1 110 ? -9.853 -3.400 -5.103 1.00 79.56 110 ALA A C 1
ATOM 910 O O . ALA A 1 110 ? -9.916 -3.226 -3.891 1.00 79.56 110 ALA A O 1
ATOM 911 N N . ARG A 1 111 ? -10.340 -2.496 -5.964 1.00 80.94 111 ARG A N 1
ATOM 912 C CA . ARG A 1 111 ? -10.992 -1.266 -5.492 1.00 80.94 111 ARG A CA 1
ATOM 913 C C . ARG A 1 111 ? -12.444 -1.509 -5.108 1.00 80.94 111 ARG A C 1
ATOM 915 O O . ARG A 1 111 ? -12.813 -1.230 -3.971 1.00 80.94 111 ARG A O 1
ATOM 922 N N . SER A 1 112 ? -13.268 -2.042 -6.007 1.00 83.50 112 SER A N 1
ATOM 923 C CA . SER A 1 112 ? -14.704 -2.196 -5.753 1.00 83.50 112 SER A CA 1
ATOM 924 C C . SER A 1 112 ? -14.979 -3.118 -4.569 1.00 83.50 112 SER A C 1
ATOM 926 O O . SER A 1 112 ? -15.735 -2.736 -3.679 1.00 83.50 112 SER A O 1
ATOM 928 N N . LEU A 1 113 ? -14.326 -4.284 -4.502 1.00 84.25 113 LEU A N 1
ATOM 929 C CA . LEU A 1 113 ? -14.521 -5.221 -3.393 1.00 84.25 113 LEU A CA 1
ATOM 930 C C . LEU A 1 113 ? -14.087 -4.597 -2.067 1.00 84.25 113 LEU A C 1
ATOM 932 O O . LEU A 1 113 ? -14.835 -4.630 -1.097 1.00 84.25 113 LEU A O 1
ATOM 936 N N . THR A 1 114 ? -12.910 -3.976 -2.033 1.00 84.56 114 THR A N 1
ATOM 937 C CA . THR A 1 114 ? -12.382 -3.377 -0.805 1.00 84.56 114 THR A CA 1
ATOM 938 C C . THR A 1 114 ? -13.244 -2.220 -0.315 1.00 84.56 114 THR A C 1
ATOM 940 O O . THR A 1 114 ? -13.529 -2.146 0.877 1.00 84.56 114 THR A O 1
ATOM 943 N N . HIS A 1 115 ? -13.709 -1.341 -1.206 1.00 85.56 115 HIS A N 1
ATOM 944 C CA . HIS A 1 115 ? -14.612 -0.256 -0.821 1.00 85.56 115 HIS A CA 1
ATOM 945 C C . HIS A 1 115 ? -15.940 -0.791 -0.275 1.00 85.56 115 HIS A C 1
ATOM 947 O O . HIS A 1 115 ? -16.396 -0.303 0.756 1.00 85.56 115 HIS A O 1
ATOM 953 N N . ILE A 1 116 ? -16.510 -1.836 -0.888 1.00 86.62 116 ILE A N 1
ATOM 954 C CA . ILE A 1 116 ? -17.712 -2.504 -0.367 1.00 86.62 116 ILE A CA 1
ATOM 955 C C . ILE A 1 116 ? -17.443 -3.079 1.030 1.00 86.62 116 ILE A C 1
ATOM 957 O O . ILE A 1 116 ? -18.234 -2.853 1.943 1.00 86.62 116 ILE A O 1
ATOM 961 N N . LEU A 1 117 ? -16.316 -3.770 1.228 1.00 86.00 117 LEU A N 1
ATOM 962 C CA . LEU A 1 117 ? -15.943 -4.340 2.526 1.00 86.00 117 LEU A CA 1
ATOM 963 C C . LEU A 1 117 ? -15.756 -3.260 3.596 1.00 86.00 117 LEU A C 1
ATOM 965 O O . LEU A 1 117 ? -16.242 -3.430 4.712 1.00 86.00 117 LEU A O 1
ATOM 969 N N . ILE A 1 118 ? -15.115 -2.135 3.264 1.00 85.81 118 ILE A N 1
ATOM 970 C CA . ILE A 1 118 ? -14.974 -0.990 4.173 1.00 85.81 118 ILE A CA 1
ATOM 971 C C . ILE A 1 118 ? -16.350 -0.430 4.539 1.00 85.81 118 ILE A C 1
ATOM 973 O O . ILE A 1 118 ? -16.591 -0.172 5.716 1.00 85.81 118 ILE A O 1
ATOM 977 N N . THR A 1 119 ? -17.262 -0.273 3.575 1.00 86.12 119 THR A N 1
ATOM 978 C CA . THR A 1 119 ? -18.626 0.210 3.835 1.00 86.12 119 THR A CA 1
ATOM 979 C C . THR A 1 119 ? -19.411 -0.757 4.718 1.00 86.12 119 THR A C 1
ATOM 981 O O . THR A 1 119 ? -20.016 -0.318 5.692 1.00 86.12 119 THR A O 1
ATOM 984 N N . ILE A 1 120 ? -19.366 -2.063 4.441 1.00 86.62 120 ILE A N 1
ATOM 985 C CA . ILE A 1 120 ? -20.021 -3.089 5.271 1.00 86.62 120 ILE A CA 1
ATOM 986 C C . ILE A 1 120 ? -19.479 -3.035 6.699 1.00 86.62 120 ILE A C 1
ATOM 988 O O . ILE A 1 120 ? -20.254 -2.996 7.652 1.00 86.62 120 ILE A O 1
ATOM 992 N N . LYS A 1 121 ? -18.151 -2.984 6.846 1.00 83.75 121 LYS A N 1
ATOM 993 C CA . LYS A 1 121 ? -17.474 -2.864 8.139 1.00 83.75 121 LYS A CA 1
ATOM 994 C C . LYS A 1 121 ? -17.945 -1.589 8.856 1.00 83.75 121 LYS A C 1
ATOM 996 O O . LYS A 1 121 ? -18.319 -1.639 10.022 1.00 83.75 121 LYS A O 1
ATOM 1001 N N . LEU A 1 122 ? -17.948 -0.450 8.167 1.00 85.50 122 LEU A N 1
ATOM 1002 C CA . LEU A 1 122 ? -18.361 0.832 8.735 1.00 85.50 122 LEU A CA 1
ATOM 1003 C C . LEU A 1 122 ? -19.811 0.790 9.235 1.00 85.50 122 LEU A C 1
ATOM 1005 O O . LEU A 1 122 ? -20.075 1.244 10.342 1.00 85.50 122 LEU A O 1
ATOM 1009 N N . VAL A 1 123 ? -20.727 0.204 8.460 1.00 87.31 123 VAL A N 1
ATOM 1010 C CA . VAL A 1 123 ? -22.136 0.030 8.852 1.00 87.31 123 VAL A CA 1
ATOM 1011 C C . VAL A 1 123 ? -22.270 -0.933 10.036 1.00 87.31 123 VAL A C 1
ATOM 1013 O O . VAL A 1 123 ? -23.028 -0.656 10.960 1.00 87.31 123 VAL A O 1
ATOM 1016 N N . ALA A 1 124 ? -21.511 -2.030 10.056 1.00 84.19 124 ALA A N 1
ATOM 1017 C CA . ALA A 1 124 ? -21.524 -2.990 11.162 1.00 84.19 124 ALA A CA 1
ATOM 1018 C C . ALA A 1 124 ? -20.989 -2.398 12.479 1.00 84.19 124 ALA A C 1
ATOM 1020 O O . ALA A 1 124 ? -21.402 -2.813 13.562 1.00 84.19 124 ALA A O 1
ATOM 1021 N N . ASP A 1 125 ? -20.079 -1.426 12.402 1.00 81.69 125 ASP A N 1
ATOM 1022 C CA . ASP A 1 125 ? -19.546 -0.720 13.567 1.00 81.69 125 ASP A CA 1
ATOM 1023 C C . ASP A 1 125 ? -20.240 0.602 13.875 1.00 81.69 125 ASP A C 1
ATOM 1025 O O . ASP A 1 125 ? -19.954 1.172 14.922 1.00 81.69 125 ASP A O 1
ATOM 1029 N N . ALA A 1 126 ? -21.178 1.052 13.038 1.00 81.69 126 ALA A N 1
ATOM 1030 C CA . ALA A 1 126 ? -22.038 2.194 13.328 1.00 81.69 126 ALA A CA 1
ATOM 1031 C C . ALA A 1 126 ? -22.670 2.148 14.735 1.00 81.69 126 ALA A C 1
ATOM 1033 O O . ALA A 1 126 ? -22.611 3.168 15.406 1.00 81.69 126 ALA A O 1
ATOM 1034 N N . PRO A 1 127 ? -23.189 1.011 15.254 1.00 80.75 127 PRO A N 1
ATOM 1035 C CA . PRO A 1 127 ? -23.744 0.962 16.613 1.00 80.75 127 PRO A CA 1
ATOM 1036 C C . PRO A 1 127 ? -22.705 1.054 17.745 1.00 80.75 127 PRO A C 1
ATOM 1038 O O . PRO A 1 127 ? -23.086 1.036 18.913 1.00 80.75 127 PRO A O 1
ATOM 1041 N N . LYS A 1 128 ? -21.401 1.089 17.440 1.00 70.75 128 LYS A N 1
ATOM 1042 C CA . LYS A 1 128 ? -20.324 1.245 18.435 1.00 70.75 128 LYS A CA 1
ATOM 1043 C C . LYS A 1 128 ? -19.878 2.704 18.607 1.00 70.75 128 LYS A C 1
ATOM 1045 O O . LYS A 1 128 ? -18.966 2.948 19.398 1.00 70.75 128 LYS A O 1
ATOM 1050 N N . PHE A 1 129 ? -20.482 3.628 17.860 1.00 59.06 129 PHE A N 1
ATOM 1051 C CA . PHE A 1 129 ? -20.281 5.076 17.917 1.00 59.06 129 PHE A CA 1
ATOM 1052 C C . PHE A 1 129 ? -21.588 5.760 18.317 1.00 59.06 129 PHE A C 1
ATOM 1054 O O . PHE A 1 129 ? -21.492 6.826 18.961 1.00 59.06 129 PHE A O 1
#

InterPro domains:
  IPR006634 TRAM/LAG1/CLN8 homology domain [PF03798] (5-127)
  IPR006634 TRAM/LAG1/CLN8 homology domain [PS50922] (1-129)
  IPR050846 TLC domain-containing [PTHR13439] (2-125)

Secondary structure (DSSP, 8-state):
--TTPPTTHHHHHHHHHHHHHHHHHHHHHTT---SSS-HHHHHHHHHHHHHHHHHHHT-SHHHHHHHHHHGGGHHHHHHHHHHHHTT---TTSHHHHHHHHHHHHHHHHHHHHHHHHHHHHHHHHGGG-

pLDDT: mean 82.01, std 8.95, range [43.97, 93.06]

Solvent-accessible surface area (backbone atoms only — not comparable to full-atom values): 7290 Å² total; per-residue (Å²): 132,74,91,83,62,54,86,63,37,65,60,53,48,53,55,47,44,54,50,52,51,49,54,52,50,50,33,60,77,70,57,68,58,70,70,98,61,43,61,68,60,53,51,50,50,52,50,46,52,54,48,51,51,26,66,74,68,70,42,67,52,64,58,50,47,42,54,53,50,31,53,56,33,49,52,53,56,48,54,53,49,52,39,52,72,70,66,62,71,65,77,86,39,70,64,52,55,51,51,52,52,50,36,51,51,38,40,51,50,26,42,56,52,36,53,51,51,52,50,53,50,51,61,72,47,50,88,79,111

Mean predicted aligned error: 7.32 Å

Radius of gyration: 17.37 Å; Cα contacts (8 Å, |Δi|>4): 70; chains: 1; bounding box: 42×32×52 Å

Sequence (129 aa):
LVGGTWEWAYAALCFSCGYFAYDQLDMLFYRLYSGLIPSILVHHMILLVCFTLALYRNVTINYLILTLVCELHSIFLHVRKVRRMAGIRNAKSTIVRIEWVLNWLTFIFARSLTHILITIKLVADAPKF